Protein AF-A0A261W0I9-F1 (afdb_monomer)

Mean predicted aligned error: 19.11 Å

Radius of gyration: 50.75 Å; Cα contacts (8 Å, |Δi|>4): 1; chains: 1; bounding box: 104×20×145 Å

Structure (mmCIF, N/CA/C/O backbone):
data_AF-A0A261W0I9-F1
#
_entry.id   AF-A0A261W0I9-F1
#
loop_
_atom_site.group_PDB
_atom_site.id
_atom_site.type_symbol
_atom_site.label_atom_id
_atom_site.label_alt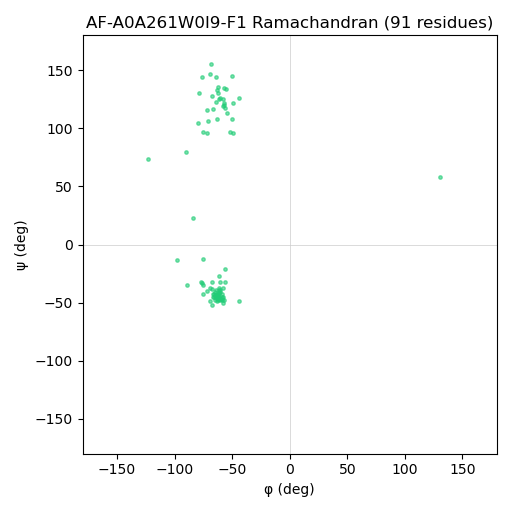_id
_atom_site.label_comp_id
_atom_site.label_asym_id
_atom_site.label_entity_id
_atom_site.label_seq_id
_atom_site.pdbx_PDB_ins_code
_atom_site.Cartn_x
_atom_site.Cartn_y
_atom_site.Cartn_z
_atom_site.occupancy
_atom_site.B_iso_or_equiv
_atom_site.auth_seq_id
_atom_site.auth_comp_id
_atom_site.auth_asym_id
_atom_site.auth_atom_id
_atom_site.pdbx_PDB_model_num
ATOM 1 N N . MET A 1 1 ? 46.431 -6.027 -35.316 1.00 60.72 1 MET A N 1
ATOM 2 C CA . MET A 1 1 ? 45.825 -5.655 -34.008 1.00 60.72 1 MET A CA 1
ATOM 3 C C . MET A 1 1 ? 44.317 -5.439 -34.141 1.00 60.72 1 MET A C 1
ATOM 5 O O . MET A 1 1 ? 43.617 -5.535 -33.139 1.00 60.72 1 MET A O 1
ATOM 9 N N . GLU A 1 2 ? 43.812 -5.227 -35.360 1.00 78.44 2 GLU A N 1
ATOM 10 C CA . GLU A 1 2 ? 42.416 -4.894 -35.655 1.00 78.44 2 GLU A CA 1
ATOM 11 C C . GLU A 1 2 ? 41.432 -5.981 -35.211 1.00 78.44 2 GLU A C 1
ATOM 13 O O . GLU A 1 2 ? 40.417 -5.674 -34.601 1.00 78.44 2 GLU A O 1
ATOM 18 N N . HIS A 1 3 ? 41.779 -7.261 -35.379 1.00 74.00 3 HIS A N 1
ATOM 19 C CA . HIS A 1 3 ? 40.915 -8.382 -34.984 1.00 74.00 3 HIS A CA 1
ATOM 20 C C . HIS A 1 3 ? 40.492 -8.368 -33.507 1.00 74.00 3 HIS A C 1
ATOM 22 O O . HIS A 1 3 ? 39.400 -8.822 -33.165 1.00 74.00 3 HIS A O 1
ATOM 28 N N . ARG A 1 4 ? 41.356 -7.863 -32.615 1.00 80.06 4 ARG A N 1
ATOM 29 C CA . ARG A 1 4 ? 41.034 -7.749 -31.186 1.00 80.06 4 ARG A CA 1
ATOM 30 C C . ARG A 1 4 ? 40.105 -6.571 -30.908 1.00 80.06 4 ARG A C 1
ATOM 32 O O . ARG A 1 4 ? 39.293 -6.674 -29.998 1.00 80.06 4 ARG A O 1
ATOM 39 N N . VAL A 1 5 ? 40.216 -5.493 -31.682 1.00 85.00 5 VAL A N 1
ATOM 40 C CA . VAL A 1 5 ? 39.354 -4.309 -31.573 1.00 85.00 5 VAL A CA 1
ATOM 41 C C . VAL A 1 5 ? 37.940 -4.661 -32.025 1.00 85.00 5 VAL A C 1
ATOM 43 O O . VAL A 1 5 ? 37.007 -4.502 -31.250 1.00 85.00 5 VAL A O 1
ATOM 46 N N . THR A 1 6 ? 37.797 -5.305 -33.184 1.00 84.50 6 THR A N 1
ATOM 47 C CA . THR A 1 6 ? 36.491 -5.732 -33.716 1.00 84.50 6 THR A CA 1
ATOM 48 C C . THR A 1 6 ? 35.772 -6.722 -32.794 1.00 84.50 6 THR A C 1
ATOM 50 O O . THR A 1 6 ? 34.557 -6.660 -32.607 1.00 84.50 6 THR A O 1
ATOM 53 N N . ALA A 1 7 ? 36.520 -7.626 -32.152 1.00 82.31 7 ALA A N 1
ATOM 54 C CA . ALA A 1 7 ? 35.960 -8.553 -31.170 1.00 82.31 7 ALA A CA 1
ATOM 55 C C . ALA A 1 7 ? 35.473 -7.846 -29.891 1.00 82.31 7 ALA A C 1
ATOM 57 O O . ALA A 1 7 ? 34.518 -8.304 -29.263 1.00 82.31 7 ALA A O 1
ATOM 58 N N . LEU A 1 8 ? 36.126 -6.751 -29.492 1.00 84.19 8 LEU A N 1
ATOM 59 C CA . LEU A 1 8 ? 35.706 -5.940 -28.350 1.00 84.19 8 LEU A CA 1
ATOM 60 C C . LEU A 1 8 ? 34.485 -5.087 -28.694 1.00 84.19 8 LEU A C 1
ATOM 62 O O . LEU A 1 8 ? 33.556 -5.068 -27.897 1.00 84.19 8 LEU A O 1
ATOM 66 N N . GLU A 1 9 ? 34.445 -4.473 -29.877 1.00 84.06 9 GLU A N 1
ATOM 67 C CA . GLU A 1 9 ? 33.286 -3.723 -30.388 1.00 84.06 9 GLU A CA 1
ATOM 68 C C . GLU A 1 9 ? 32.039 -4.610 -30.438 1.00 84.06 9 GLU A C 1
ATOM 70 O O . GLU A 1 9 ? 31.014 -4.268 -29.858 1.00 84.06 9 GLU A O 1
ATOM 75 N N . THR A 1 10 ? 32.166 -5.822 -30.986 1.00 82.94 10 THR A N 1
ATOM 76 C CA . THR A 1 10 ? 31.057 -6.791 -31.056 1.00 82.94 10 THR A CA 1
ATOM 77 C C . THR A 1 10 ? 30.539 -7.171 -29.665 1.00 82.94 10 THR A C 1
ATOM 79 O O . THR A 1 10 ? 29.334 -7.300 -29.443 1.00 82.94 10 THR A O 1
ATOM 82 N N . ARG A 1 11 ? 31.444 -7.360 -28.695 1.00 78.25 11 ARG A N 1
ATOM 83 C CA . ARG A 1 11 ? 31.060 -7.665 -27.310 1.00 78.25 11 ARG A CA 1
ATOM 84 C C . ARG A 1 11 ? 30.399 -6.473 -26.632 1.00 78.25 11 ARG A C 1
ATOM 86 O O . ARG A 1 11 ? 29.462 -6.675 -25.871 1.00 78.25 11 ARG A O 1
ATOM 93 N N . LEU A 1 12 ? 30.863 -5.259 -26.909 1.00 82.19 12 LEU A N 1
ATOM 94 C CA . LEU A 1 12 ? 30.266 -4.038 -26.385 1.00 82.19 12 LEU A CA 1
ATOM 95 C C . LEU A 1 12 ? 28.851 -3.849 -26.939 1.00 82.19 12 LEU A C 1
ATOM 97 O O . LEU A 1 12 ? 27.931 -3.696 -26.143 1.00 82.19 12 LEU A O 1
ATOM 101 N N . ASP A 1 13 ? 28.659 -3.989 -28.252 1.00 78.25 13 ASP A N 1
ATOM 102 C CA . ASP A 1 13 ? 27.347 -3.914 -28.914 1.00 78.25 13 ASP A CA 1
ATOM 103 C C . ASP A 1 13 ? 26.373 -4.989 -28.424 1.00 78.25 13 ASP A C 1
ATOM 105 O O . ASP A 1 13 ? 25.171 -4.755 -28.335 1.00 78.25 13 ASP A O 1
ATOM 109 N N . THR A 1 14 ? 26.886 -6.163 -28.053 1.00 79.88 14 THR A N 1
ATOM 110 C CA . THR A 1 14 ? 26.058 -7.240 -27.493 1.00 79.88 14 THR A CA 1
ATOM 111 C C . THR A 1 14 ? 25.657 -6.961 -26.040 1.00 79.88 14 THR A C 1
ATOM 113 O O . THR A 1 14 ? 24.561 -7.325 -25.622 1.00 79.88 14 THR A O 1
ATOM 116 N N . VAL A 1 15 ? 26.529 -6.326 -25.249 1.00 73.75 15 VAL A N 1
ATOM 117 C CA . VAL A 1 15 ? 26.316 -6.119 -23.805 1.00 73.75 15 VAL A CA 1
ATOM 118 C C . VAL A 1 15 ? 25.559 -4.818 -23.512 1.00 73.75 15 VAL A C 1
ATOM 120 O O . VAL A 1 15 ? 24.727 -4.806 -22.607 1.00 73.75 15 VAL A O 1
ATOM 123 N N . LEU A 1 16 ? 25.774 -3.752 -24.291 1.00 71.00 16 LEU A N 1
ATOM 124 C CA . LEU A 1 16 ? 25.063 -2.462 -24.223 1.00 71.00 16 LEU A CA 1
ATOM 125 C C . LEU A 1 16 ? 23.533 -2.569 -24.070 1.00 71.00 16 LEU A C 1
ATOM 127 O O . LEU A 1 16 ? 23.002 -1.920 -23.171 1.00 71.00 16 LEU A O 1
ATOM 131 N N . PRO A 1 17 ? 22.814 -3.386 -24.862 1.00 71.38 17 PRO A N 1
ATOM 132 C CA . PRO A 1 17 ? 21.363 -3.537 -24.731 1.00 71.38 17 PRO A CA 1
ATOM 133 C C . PRO A 1 17 ? 20.928 -4.382 -23.521 1.00 71.38 17 PRO A C 1
ATOM 135 O O . PRO A 1 17 ? 19.750 -4.393 -23.184 1.00 71.38 17 PRO A O 1
ATOM 138 N N . THR A 1 18 ? 21.852 -5.100 -22.875 1.00 69.38 18 THR A N 1
ATOM 139 C CA . THR A 1 18 ? 21.581 -5.922 -21.676 1.00 69.38 18 THR A CA 1
ATOM 140 C C . THR A 1 18 ? 21.936 -5.216 -20.368 1.00 69.38 18 THR A C 1
ATOM 142 O O . THR A 1 18 ? 21.551 -5.668 -19.290 1.00 69.38 18 THR A O 1
ATOM 145 N N . LEU A 1 19 ? 22.681 -4.111 -20.447 1.00 68.12 19 LEU A N 1
ATOM 146 C CA . LEU A 1 19 ? 22.940 -3.245 -19.307 1.00 68.12 19 LEU A CA 1
ATOM 147 C C . LEU A 1 19 ? 21.633 -2.568 -18.909 1.00 68.12 19 LEU A C 1
ATOM 149 O O . LEU A 1 19 ? 20.991 -1.940 -19.746 1.00 68.12 19 LEU A O 1
ATOM 153 N N . ALA A 1 20 ? 21.278 -2.675 -17.625 1.00 63.16 20 ALA A N 1
ATOM 154 C CA . ALA A 1 20 ? 20.149 -1.958 -17.049 1.00 63.16 20 ALA A CA 1
ATOM 155 C C . ALA A 1 20 ? 20.277 -0.480 -17.420 1.00 63.16 20 ALA A C 1
ATOM 157 O O . ALA A 1 20 ? 21.178 0.229 -16.952 1.00 63.16 20 ALA A O 1
ATOM 158 N N . THR A 1 21 ? 19.413 -0.028 -18.319 1.00 69.25 21 THR A N 1
ATOM 159 C CA . THR A 1 21 ? 19.427 1.357 -18.742 1.00 69.25 21 THR A CA 1
ATOM 160 C C . THR A 1 21 ? 18.981 2.210 -17.563 1.00 69.25 21 THR A C 1
ATOM 162 O O . THR A 1 21 ? 18.273 1.777 -16.651 1.00 69.25 21 THR A O 1
ATOM 165 N N . LYS A 1 22 ? 19.388 3.480 -17.558 1.00 61.91 22 LYS A N 1
ATOM 166 C CA . LYS A 1 22 ? 18.957 4.435 -16.528 1.00 61.91 22 LYS A CA 1
ATOM 167 C C . LYS A 1 22 ? 17.421 4.547 -16.441 1.00 61.91 22 LYS A C 1
ATOM 169 O O . LYS A 1 22 ? 16.916 4.972 -15.404 1.00 61.91 22 LYS A O 1
ATOM 174 N N . SER A 1 23 ? 16.709 4.155 -17.505 1.00 67.31 23 SER A N 1
ATOM 175 C CA . SER A 1 23 ? 15.250 4.016 -17.535 1.00 67.31 23 SER A CA 1
ATOM 176 C C . SER A 1 23 ? 14.770 2.878 -16.637 1.00 67.31 23 SER A C 1
ATOM 178 O O . SER A 1 23 ? 13.980 3.128 -15.734 1.00 67.31 23 SER A O 1
ATOM 180 N N . ASP A 1 24 ? 15.332 1.675 -16.783 1.00 72.75 24 ASP A N 1
ATOM 181 C CA . ASP A 1 24 ? 14.907 0.483 -16.034 1.00 72.75 24 ASP A CA 1
ATOM 182 C C . ASP A 1 24 ? 15.005 0.687 -14.514 1.00 72.75 24 ASP A C 1
ATOM 184 O O . ASP A 1 24 ? 14.136 0.271 -13.745 1.00 72.75 24 ASP A O 1
ATOM 188 N N . ILE A 1 25 ? 16.045 1.395 -14.062 1.00 74.94 25 ILE A N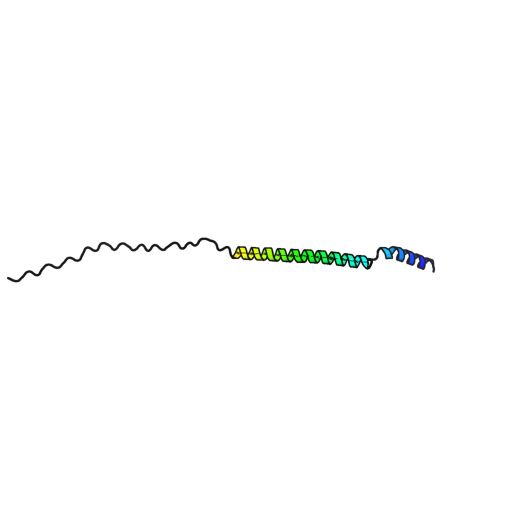 1
ATOM 189 C CA . ILE A 1 25 ? 16.240 1.735 -12.644 1.00 74.94 25 ILE A CA 1
ATOM 190 C C . ILE A 1 25 ? 15.165 2.721 -12.160 1.00 74.94 25 ILE A C 1
ATOM 192 O O . ILE A 1 25 ? 14.699 2.629 -11.022 1.00 74.94 25 ILE A O 1
ATOM 196 N N . SER A 1 26 ? 14.775 3.676 -13.009 1.00 73.38 26 SER A N 1
ATOM 197 C CA . SER A 1 26 ? 13.728 4.651 -12.698 1.00 73.38 26 SER A CA 1
ATOM 198 C C . SER A 1 26 ? 12.365 3.974 -12.562 1.00 73.38 26 SER A C 1
ATOM 200 O O . SER A 1 26 ? 11.653 4.226 -11.587 1.00 73.38 26 SER A O 1
ATOM 202 N N . ASP A 1 27 ? 12.041 3.075 -13.490 1.00 75.81 27 ASP A N 1
ATOM 203 C CA . ASP A 1 27 ? 10.783 2.328 -13.491 1.00 75.81 27 ASP A CA 1
ATOM 204 C C . ASP A 1 27 ? 10.707 1.382 -12.287 1.00 75.81 27 ASP A C 1
ATOM 206 O O . ASP A 1 27 ? 9.736 1.414 -11.526 1.00 75.81 27 ASP A O 1
ATOM 210 N N . THR A 1 28 ? 11.800 0.662 -12.006 1.00 80.69 28 THR A N 1
ATOM 211 C CA . THR A 1 28 ? 11.916 -0.204 -10.822 1.00 80.69 28 THR A CA 1
ATOM 212 C C . THR A 1 28 ? 11.723 0.585 -9.527 1.00 80.69 28 THR A C 1
ATOM 214 O O . THR A 1 28 ? 11.028 0.137 -8.616 1.00 80.69 28 THR A O 1
ATOM 217 N N . LYS A 1 29 ? 12.302 1.789 -9.420 1.00 79.00 29 LYS A N 1
ATOM 218 C CA . LYS A 1 29 ? 12.136 2.640 -8.234 1.00 79.00 29 LYS A CA 1
ATOM 219 C C . LYS A 1 29 ? 10.682 3.083 -8.059 1.00 79.00 29 LYS A C 1
ATOM 221 O O . LYS A 1 29 ? 10.183 3.067 -6.933 1.00 79.00 29 LYS A O 1
ATOM 226 N N . GLY A 1 30 ? 10.012 3.484 -9.140 1.00 80.56 30 GLY A N 1
ATOM 227 C CA . GLY A 1 30 ? 8.604 3.885 -9.104 1.00 80.56 30 GLY A CA 1
ATOM 228 C C . GLY A 1 30 ? 7.694 2.746 -8.645 1.00 80.56 30 GLY A C 1
ATOM 229 O O . GLY A 1 30 ? 6.860 2.929 -7.754 1.00 80.56 30 GLY A O 1
ATOM 230 N N . GLU A 1 31 ? 7.910 1.551 -9.190 1.00 85.31 31 GLU A N 1
ATOM 231 C CA . GLU A 1 31 ? 7.159 0.357 -8.814 1.00 85.31 31 GLU A CA 1
ATOM 232 C C . GLU A 1 31 ? 7.432 -0.064 -7.362 1.00 85.31 31 GLU A C 1
ATOM 234 O O . GLU A 1 31 ? 6.493 -0.326 -6.606 1.00 85.31 31 GLU A O 1
ATOM 239 N N . MET A 1 32 ? 8.692 -0.018 -6.922 1.00 87.81 32 MET A N 1
ATOM 240 C CA . MET A 1 32 ? 9.072 -0.311 -5.538 1.00 87.81 32 MET A CA 1
ATOM 241 C C . MET A 1 32 ? 8.374 0.633 -4.551 1.00 87.81 32 MET A C 1
ATOM 243 O O . MET A 1 32 ? 7.816 0.184 -3.552 1.00 87.81 32 MET A O 1
ATOM 247 N N . ILE A 1 33 ? 8.349 1.940 -4.837 1.00 89.88 33 ILE A N 1
ATOM 248 C CA . ILE A 1 33 ? 7.683 2.935 -3.981 1.00 89.88 33 ILE A CA 1
ATOM 249 C C . ILE A 1 33 ? 6.182 2.653 -3.885 1.00 89.88 33 ILE A C 1
ATOM 251 O O . ILE A 1 33 ? 5.620 2.729 -2.793 1.00 89.88 33 ILE A O 1
ATOM 255 N N . LYS A 1 34 ? 5.531 2.289 -4.995 1.00 92.12 34 LYS A N 1
ATOM 256 C CA . LYS A 1 34 ? 4.105 1.943 -5.010 1.00 92.12 34 LYS A CA 1
ATOM 257 C C . LYS A 1 34 ? 3.807 0.728 -4.125 1.00 92.12 34 LYS A C 1
ATOM 259 O O . LYS A 1 34 ? 2.865 0.777 -3.333 1.00 92.12 34 LYS A O 1
ATOM 264 N N . TRP A 1 35 ? 4.611 -0.331 -4.218 1.00 92.62 35 TRP A N 1
ATOM 265 C CA . TRP A 1 35 ? 4.446 -1.522 -3.379 1.00 92.62 35 TRP A CA 1
ATOM 266 C C . TRP A 1 35 ? 4.736 -1.240 -1.904 1.00 92.62 35 TRP A C 1
ATOM 268 O O . TRP A 1 35 ? 3.959 -1.651 -1.044 1.00 92.62 35 TRP A O 1
ATOM 278 N N . VAL A 1 36 ? 5.790 -0.478 -1.602 1.00 92.88 36 VAL A N 1
ATOM 279 C CA . VAL A 1 36 ? 6.122 -0.068 -0.229 1.00 92.88 36 VAL A CA 1
ATOM 280 C C . VAL A 1 36 ? 5.010 0.791 0.374 1.00 92.88 36 VAL A C 1
ATOM 282 O O . VAL A 1 36 ? 4.606 0.551 1.510 1.00 92.88 36 VAL A O 1
ATOM 285 N N . ALA A 1 37 ? 4.463 1.745 -0.384 1.00 92.75 37 ALA A N 1
ATOM 286 C CA . ALA A 1 37 ? 3.337 2.560 0.061 1.00 92.75 37 ALA A CA 1
ATOM 287 C C . ALA A 1 37 ? 2.084 1.704 0.318 1.00 92.75 37 ALA A C 1
ATOM 289 O O . ALA A 1 37 ? 1.437 1.859 1.354 1.00 92.75 37 ALA A O 1
ATOM 290 N N . GLY A 1 38 ? 1.777 0.760 -0.579 1.00 92.69 38 GLY A N 1
ATOM 291 C CA . GLY A 1 38 ? 0.653 -0.166 -0.420 1.00 92.69 38 GLY A CA 1
ATOM 292 C C . GLY A 1 38 ? 0.774 -1.045 0.828 1.00 92.69 38 GLY A C 1
ATOM 293 O O . GLY A 1 38 ? -0.164 -1.121 1.622 1.00 92.69 38 GLY A O 1
ATOM 294 N N . ILE A 1 39 ? 1.944 -1.657 1.046 1.00 94.81 39 ILE A N 1
ATOM 295 C CA . ILE A 1 39 ? 2.223 -2.484 2.232 1.00 94.81 39 ILE A CA 1
ATOM 296 C C . ILE A 1 39 ? 2.186 -1.633 3.505 1.00 94.81 39 ILE A 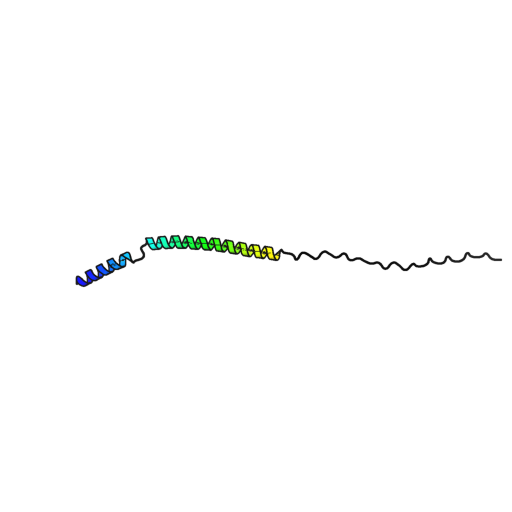C 1
ATOM 298 O O . ILE A 1 39 ? 1.627 -2.067 4.511 1.00 94.81 39 ILE A O 1
ATOM 302 N N . GLY A 1 40 ? 2.736 -0.417 3.462 1.00 93.50 40 GLY A N 1
ATOM 303 C CA . GLY A 1 40 ? 2.724 0.512 4.589 1.00 93.50 40 GLY A CA 1
ATOM 304 C C . GLY A 1 40 ? 1.305 0.834 5.056 1.00 93.50 40 GLY A C 1
ATOM 305 O O . GLY A 1 40 ? 0.996 0.675 6.235 1.00 93.50 40 GLY A O 1
ATOM 306 N N . ILE A 1 41 ? 0.416 1.208 4.130 1.00 94.25 41 ILE A N 1
ATOM 307 C CA . ILE A 1 41 ? -0.988 1.508 4.447 1.00 94.25 41 ILE A CA 1
ATOM 308 C C . ILE A 1 41 ? -1.697 0.257 4.978 1.00 94.25 41 ILE A C 1
ATOM 310 O O . ILE A 1 41 ? -2.325 0.310 6.037 1.00 94.25 41 ILE A O 1
ATOM 314 N N . ALA A 1 42 ? -1.565 -0.883 4.294 1.00 94.94 42 ALA A N 1
ATOM 315 C CA . ALA A 1 42 ? -2.195 -2.132 4.720 1.00 94.94 42 ALA A CA 1
ATOM 316 C C . ALA A 1 42 ? -1.760 -2.539 6.139 1.00 94.94 42 ALA A C 1
ATOM 318 O O . ALA A 1 42 ? -2.604 -2.850 6.978 1.00 94.94 42 ALA A O 1
ATOM 319 N N . SER A 1 43 ? -0.459 -2.455 6.431 1.00 95.75 43 SER A N 1
ATOM 320 C CA . SER A 1 43 ? 0.116 -2.769 7.743 1.00 95.75 43 SER A CA 1
ATOM 321 C C . SER A 1 43 ? -0.471 -1.898 8.855 1.00 95.75 43 SER A C 1
ATOM 323 O O . SER A 1 43 ? -0.941 -2.419 9.867 1.00 95.75 43 SER A O 1
ATOM 325 N N . VAL A 1 44 ? -0.536 -0.579 8.645 1.00 95.75 44 VAL A N 1
ATOM 326 C CA . VAL A 1 44 ? -1.128 0.353 9.620 1.00 95.75 44 VAL A CA 1
ATOM 327 C C . VAL A 1 44 ? -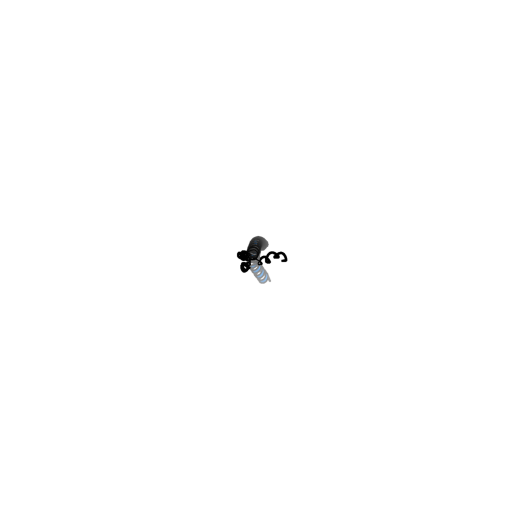2.603 0.028 9.858 1.00 95.75 44 VAL A C 1
ATOM 329 O O . VAL A 1 44 ? -3.057 0.001 11.001 1.00 95.75 44 VAL A O 1
ATOM 332 N N . THR A 1 45 ? -3.344 -0.282 8.794 1.00 96.31 45 THR A N 1
ATOM 333 C CA . THR A 1 45 ? -4.774 -0.605 8.888 1.00 96.31 45 THR A CA 1
ATOM 334 C C . THR A 1 45 ? -5.004 -1.877 9.707 1.00 96.31 45 THR A C 1
ATOM 336 O O . THR A 1 45 ? -5.860 -1.903 10.594 1.00 96.31 45 THR A O 1
ATOM 339 N N . VAL A 1 46 ? -4.204 -2.920 9.465 1.00 96.94 46 VAL A N 1
ATOM 340 C CA . VAL A 1 46 ? -4.244 -4.170 10.237 1.00 96.94 46 VAL A CA 1
ATOM 341 C C . VAL A 1 46 ? -3.881 -3.910 11.696 1.00 96.94 46 VAL A C 1
ATOM 343 O O . VAL A 1 46 ? -4.603 -4.354 12.584 1.00 96.94 46 VAL A O 1
ATOM 346 N N . MET A 1 47 ? -2.817 -3.147 11.957 1.00 95.88 47 MET A N 1
ATOM 347 C CA . MET A 1 47 ? -2.364 -2.837 13.314 1.00 95.88 47 MET A CA 1
ATOM 348 C C . MET A 1 47 ? -3.449 -2.122 14.128 1.00 95.88 47 MET A C 1
ATOM 350 O O . MET A 1 47 ? -3.737 -2.521 15.255 1.00 95.88 47 MET A O 1
ATOM 354 N N . ILE A 1 48 ? -4.096 -1.107 13.546 1.00 95.62 48 ILE A N 1
ATOM 355 C CA . ILE A 1 48 ? -5.196 -0.378 14.194 1.00 95.62 48 ILE A CA 1
ATOM 356 C C . ILE A 1 48 ? -6.386 -1.308 14.441 1.00 95.62 48 ILE A C 1
ATOM 358 O O . ILE A 1 48 ? -6.961 -1.290 15.527 1.00 95.62 48 ILE A O 1
ATOM 362 N N . THR A 1 49 ? -6.733 -2.150 13.464 1.00 95.44 49 THR A N 1
ATOM 363 C CA . THR A 1 49 ? -7.859 -3.090 13.577 1.00 95.44 49 THR A CA 1
ATOM 364 C C . THR A 1 49 ? -7.634 -4.094 14.706 1.00 95.44 49 THR A C 1
ATOM 366 O O . THR A 1 49 ? -8.515 -4.301 15.539 1.00 95.44 49 THR A O 1
ATOM 369 N N . VAL A 1 50 ? -6.439 -4.687 14.771 1.00 94.56 50 VAL A N 1
ATOM 370 C CA . VAL A 1 50 ? -6.066 -5.642 15.821 1.00 94.56 50 VAL A CA 1
ATOM 371 C C . VAL A 1 50 ? -6.054 -4.958 17.183 1.00 94.56 50 VAL A C 1
ATOM 373 O O . VAL A 1 50 ? -6.626 -5.491 18.132 1.00 94.56 50 VAL A O 1
ATOM 376 N N . MET A 1 51 ? -5.456 -3.769 17.279 1.00 93.44 51 MET A N 1
ATOM 377 C CA . MET A 1 51 ? -5.387 -3.025 18.533 1.00 93.44 51 MET A CA 1
ATOM 378 C C . MET A 1 51 ? -6.790 -2.648 19.033 1.00 93.44 51 MET A C 1
ATOM 380 O O . MET A 1 51 ? -7.123 -2.921 20.184 1.00 93.44 51 MET A O 1
ATOM 384 N N . GLY A 1 52 ? -7.647 -2.102 18.165 1.00 92.69 52 GLY A N 1
ATOM 385 C CA . GLY A 1 52 ? -9.031 -1.762 18.506 1.00 92.69 52 GLY A CA 1
ATOM 386 C C . GLY A 1 52 ? -9.856 -2.979 18.934 1.00 92.69 52 GLY A C 1
ATOM 387 O O . GLY A 1 52 ? -10.607 -2.910 19.906 1.00 92.69 52 GLY A O 1
ATOM 388 N N . PHE A 1 53 ? -9.666 -4.124 18.273 1.00 91.25 53 PHE A N 1
ATOM 389 C CA . PHE A 1 53 ? -10.306 -5.379 18.668 1.00 91.25 53 PHE A CA 1
ATOM 390 C C . PHE A 1 53 ? 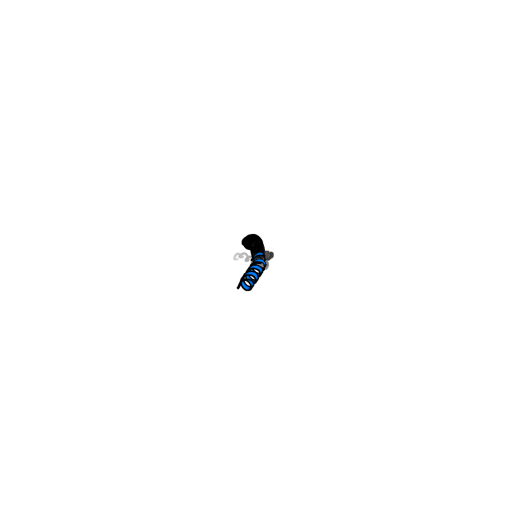-9.847 -5.859 20.051 1.00 91.25 53 PHE A C 1
ATOM 392 O O . PHE A 1 53 ? -10.661 -6.336 20.844 1.00 91.25 53 PHE A O 1
ATOM 399 N N . LEU A 1 54 ? -8.556 -5.711 20.361 1.00 89.56 54 LEU A N 1
ATOM 400 C CA . LEU A 1 54 ? -8.002 -6.078 21.661 1.00 89.56 54 LEU A CA 1
ATOM 401 C C . LEU A 1 54 ? -8.581 -5.204 22.782 1.00 89.56 54 LEU A C 1
ATOM 403 O O . LEU A 1 54 ? -9.011 -5.743 23.799 1.00 89.56 54 LEU A O 1
ATOM 407 N N . PHE A 1 55 ? -8.684 -3.888 22.569 1.00 85.50 55 PHE A N 1
ATOM 408 C CA . PHE A 1 55 ? -9.345 -2.976 23.511 1.00 85.50 55 PHE A CA 1
ATOM 409 C C . PHE A 1 55 ? -10.822 -3.339 23.721 1.00 85.50 55 PHE A C 1
ATOM 411 O O . PHE A 1 55 ? -11.257 -3.510 24.856 1.00 85.50 55 PHE A O 1
ATOM 418 N N . SER A 1 56 ? -11.575 -3.592 22.646 1.00 84.75 56 SER A N 1
ATOM 419 C CA . SER A 1 56 ? -12.990 -3.987 22.746 1.00 84.75 56 SER A CA 1
ATOM 420 C C . SER A 1 56 ? -13.211 -5.312 23.495 1.00 84.75 56 SER A C 1
ATOM 422 O O . SER A 1 56 ? -14.280 -5.524 24.071 1.00 84.75 56 SER A O 1
ATOM 424 N N . ARG A 1 57 ? -12.223 -6.217 23.493 1.00 77.31 57 ARG A N 1
ATOM 425 C CA . ARG A 1 57 ? -12.254 -7.472 24.262 1.00 77.31 57 ARG A CA 1
ATOM 426 C C . ARG A 1 57 ? -11.977 -7.266 25.753 1.00 77.31 57 ARG A C 1
ATOM 428 O O . ARG A 1 57 ? -12.525 -8.024 26.550 1.00 77.31 57 ARG A O 1
ATOM 435 N N . ILE A 1 58 ? -11.144 -6.294 26.127 1.00 71.88 58 ILE A N 1
ATOM 436 C CA . ILE A 1 58 ? -10.802 -6.006 27.532 1.00 71.88 58 ILE A CA 1
ATOM 437 C C . ILE A 1 58 ? -11.997 -5.359 28.249 1.00 71.88 58 ILE A C 1
ATOM 439 O O . ILE A 1 58 ? -12.326 -5.757 29.364 1.00 71.88 58 ILE A O 1
ATOM 443 N N . ASP A 1 59 ? -12.714 -4.461 27.571 1.00 61.97 59 ASP A N 1
ATOM 444 C CA . ASP A 1 59 ? -13.921 -3.790 28.080 1.00 61.97 59 ASP A CA 1
ATOM 445 C C . ASP A 1 59 ? -15.209 -4.608 27.898 1.00 61.97 59 ASP A C 1
ATOM 447 O O . ASP A 1 59 ? -16.304 -4.054 27.879 1.00 61.97 59 ASP A O 1
ATOM 451 N N . SER A 1 60 ? -15.123 -5.933 27.755 1.00 57.72 60 SER A N 1
ATOM 452 C CA . SER A 1 60 ? -16.285 -6.811 27.923 1.00 57.72 60 SER A CA 1
ATOM 453 C C . SER A 1 60 ? -16.363 -7.241 29.393 1.00 57.72 60 SER A C 1
ATOM 455 O O . SER A 1 60 ? -15.924 -8.352 29.715 1.00 57.72 60 SER A O 1
ATOM 457 N N . PRO A 1 61 ? -16.884 -6.408 30.326 1.00 57.56 61 PRO A N 1
ATOM 458 C CA . PRO A 1 61 ? -17.112 -6.857 31.681 1.00 57.56 61 PRO A CA 1
ATOM 459 C C . PRO A 1 61 ? -18.098 -8.010 31.589 1.00 57.56 61 PRO A C 1
ATOM 461 O O . PRO A 1 61 ? -19.166 -7.911 30.981 1.00 57.56 61 PRO A O 1
ATOM 464 N N . LYS A 1 62 ? -17.699 -9.132 32.178 1.00 59.88 62 LYS A N 1
ATOM 465 C CA . LYS A 1 62 ? -18.553 -10.278 32.457 1.00 59.88 62 LYS A CA 1
ATOM 466 C C . LYS A 1 62 ? -19.812 -9.738 33.145 1.00 59.88 62 LYS A C 1
ATOM 468 O O . LYS A 1 62 ? -19.803 -9.446 34.337 1.00 59.88 62 LYS A O 1
ATOM 473 N N . SER A 1 63 ? -20.865 -9.510 32.365 1.00 61.72 63 SER A N 1
ATOM 474 C CA . SER A 1 63 ? -22.156 -9.091 32.888 1.00 61.72 63 SER A CA 1
ATOM 475 C C . SER A 1 63 ? -22.641 -10.205 33.801 1.00 61.72 63 SER A C 1
ATOM 477 O O . SER A 1 63 ? -22.692 -11.360 33.382 1.00 61.72 63 SER A O 1
ATOM 479 N N . GLY A 1 64 ? -22.957 -9.866 35.048 1.00 62.69 64 GLY A N 1
ATOM 480 C CA . GLY A 1 64 ? -23.594 -10.803 35.968 1.00 62.69 64 GLY A CA 1
ATOM 481 C C . GLY A 1 64 ? -22.935 -10.905 37.334 1.00 62.69 64 GLY A C 1
ATOM 482 O O . GLY A 1 64 ? -22.583 -11.994 37.769 1.00 62.69 64 GLY A O 1
ATOM 483 N N . ALA A 1 65 ? -22.842 -9.788 38.045 1.00 61.94 65 ALA A N 1
ATOM 484 C CA . ALA A 1 65 ? -22.997 -9.815 39.492 1.00 61.94 65 ALA A CA 1
ATOM 485 C C . ALA A 1 65 ? -24.131 -8.847 39.837 1.00 61.94 65 ALA A C 1
ATOM 487 O O . ALA A 1 65 ? -23.907 -7.725 40.279 1.00 61.94 65 ALA A O 1
ATOM 488 N N . THR A 1 66 ? -25.370 -9.254 39.549 1.00 65.44 66 THR A N 1
ATOM 489 C CA . THR A 1 66 ? -26.542 -8.641 40.181 1.00 65.44 66 THR A CA 1
ATOM 490 C C . THR A 1 66 ? -26.372 -8.797 41.691 1.00 65.44 66 THR A C 1
ATOM 492 O O . THR A 1 66 ? -26.230 -9.936 42.144 1.00 65.44 66 THR A O 1
ATOM 495 N N . PRO A 1 67 ? -26.354 -7.706 42.475 1.00 65.94 67 PRO A N 1
ATOM 496 C CA . PRO A 1 67 ? -26.258 -7.802 43.922 1.00 65.94 67 PRO A CA 1
ATOM 497 C C . PRO A 1 67 ? -27.505 -8.529 44.425 1.00 65.94 67 PRO A C 1
ATOM 499 O O . PRO A 1 67 ? -28.611 -7.997 44.361 1.00 65.94 67 PRO A O 1
ATOM 502 N N . THR A 1 68 ? -27.345 -9.775 44.871 1.00 64.06 68 THR A N 1
ATOM 503 C CA . THR A 1 68 ? -28.420 -10.503 45.542 1.00 64.06 68 THR A CA 1
ATOM 504 C C . THR A 1 68 ? -28.691 -9.799 46.870 1.00 64.06 68 THR A C 1
ATOM 506 O O . THR A 1 68 ? -27.778 -9.736 47.700 1.00 64.06 68 THR A O 1
ATOM 509 N N . PRO A 1 69 ? -29.891 -9.232 47.079 1.00 71.50 69 PRO A N 1
ATOM 510 C CA . PRO A 1 69 ? -30.196 -8.502 48.297 1.00 71.50 69 PRO A CA 1
ATOM 511 C C . PRO A 1 69 ? -30.109 -9.441 49.503 1.00 71.50 69 PRO A C 1
ATOM 513 O O . PRO A 1 69 ? -30.681 -10.532 49.508 1.00 71.50 69 PRO A O 1
ATOM 516 N N . ILE A 1 70 ? -29.377 -9.007 50.527 1.00 75.19 70 ILE A N 1
ATOM 517 C CA . ILE A 1 70 ? -29.279 -9.697 51.813 1.00 75.19 70 ILE A CA 1
ATOM 518 C C . ILE A 1 70 ? -30.623 -9.523 52.523 1.00 75.19 70 ILE A C 1
ATOM 520 O O . ILE A 1 70 ? -30.950 -8.440 53.005 1.00 75.19 70 ILE A O 1
ATOM 524 N N . ILE A 1 71 ? -31.419 -10.589 52.566 1.00 69.69 71 ILE A N 1
ATOM 525 C CA . ILE A 1 71 ? -32.654 -10.638 53.348 1.00 69.69 71 ILE A CA 1
ATOM 526 C C . ILE A 1 71 ? -32.252 -10.902 54.800 1.00 69.69 71 ILE A C 1
ATOM 528 O O . ILE A 1 71 ? -31.884 -12.019 55.159 1.00 69.69 71 ILE A O 1
ATOM 532 N N . ILE A 1 72 ? -32.311 -9.872 55.643 1.00 74.25 72 ILE A N 1
ATOM 533 C CA . ILE A 1 72 ? -32.164 -10.027 57.092 1.00 74.25 72 ILE A CA 1
ATOM 534 C C . ILE A 1 72 ?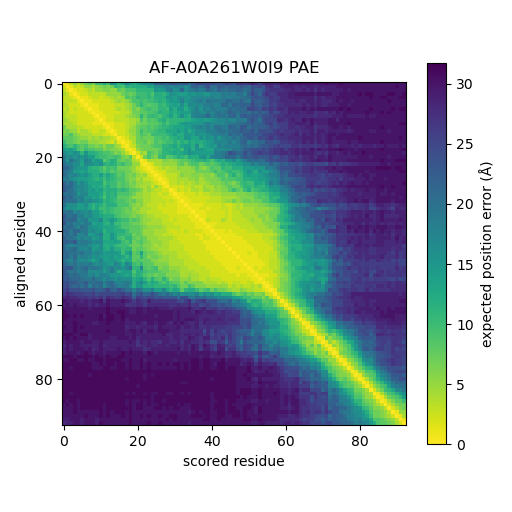 -33.477 -10.621 57.612 1.00 74.25 72 ILE A C 1
ATOM 536 O O . ILE A 1 72 ? -34.456 -9.907 57.823 1.00 74.25 72 ILE A O 1
ATOM 540 N N . GLN A 1 73 ? -33.517 -11.941 57.789 1.00 64.25 73 GLN A N 1
ATOM 541 C CA . GLN A 1 73 ? -34.582 -12.592 58.548 1.00 64.25 73 GLN A CA 1
ATOM 542 C C . GLN A 1 73 ? -34.367 -12.274 60.027 1.00 64.25 73 GLN A C 1
ATOM 544 O O . GLN A 1 73 ? -33.564 -12.913 60.703 1.00 64.25 73 GLN A O 1
ATOM 549 N N . VAL A 1 74 ? -35.060 -11.253 60.527 1.00 74.69 74 VAL A N 1
ATOM 550 C CA . VAL A 1 74 ? -35.194 -11.045 61.970 1.00 74.69 74 VAL A CA 1
ATOM 551 C C . VAL A 1 74 ? -35.974 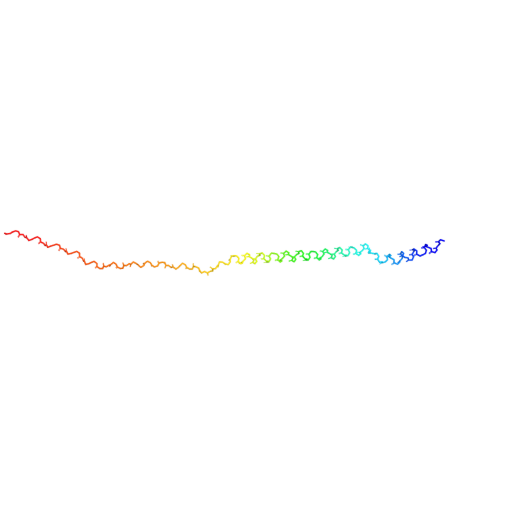-12.229 62.551 1.00 74.69 74 VAL A C 1
ATOM 553 O O . VAL A 1 74 ? -37.099 -12.475 62.107 1.00 74.69 74 VAL A O 1
ATOM 556 N N . PRO A 1 75 ? -35.416 -12.976 63.523 1.00 62.88 75 PRO A N 1
ATOM 557 C CA . PRO A 1 75 ? -36.185 -13.951 64.277 1.00 62.88 75 PRO A CA 1
ATOM 558 C C . PRO A 1 75 ? -37.356 -13.217 64.923 1.00 62.88 75 PRO A C 1
ATOM 560 O O . PRO A 1 75 ? -37.157 -12.262 65.676 1.00 62.88 75 PRO A O 1
ATOM 563 N N . GLN A 1 76 ? -38.576 -13.626 64.580 1.00 61.69 76 GLN A N 1
ATOM 564 C CA . GLN A 1 76 ? -39.787 -13.118 65.203 1.00 61.69 76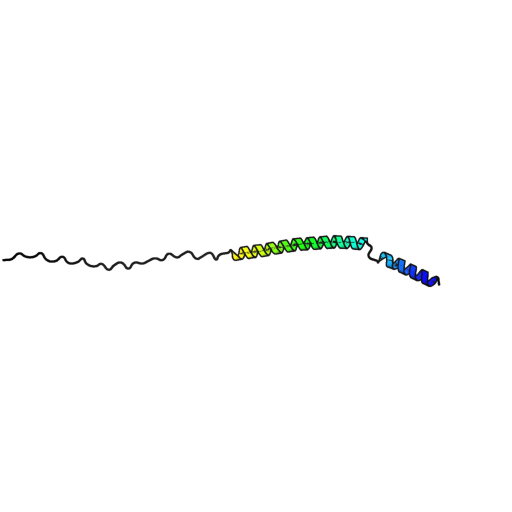 GLN A CA 1
ATOM 565 C C . GLN A 1 76 ? -39.637 -13.318 66.709 1.00 61.69 76 GLN A C 1
ATOM 567 O O . GLN A 1 76 ? -39.516 -14.453 67.174 1.00 61.69 76 GLN A O 1
ATOM 572 N N . ALA A 1 77 ? -39.547 -12.203 67.441 1.00 55.41 77 ALA A N 1
ATOM 573 C CA . ALA A 1 77 ? -39.395 -12.210 68.883 1.00 55.41 77 ALA A CA 1
ATOM 574 C C . ALA A 1 77 ? -40.453 -13.148 69.460 1.00 55.41 77 ALA A C 1
ATOM 576 O O . ALA A 1 77 ? -41.648 -12.982 69.195 1.00 55.41 77 ALA A O 1
ATOM 577 N N . ALA A 1 78 ? -39.981 -14.163 70.187 1.00 55.59 78 ALA A N 1
ATOM 578 C CA . ALA A 1 78 ? -40.826 -15.045 70.963 1.00 55.59 78 ALA A CA 1
ATOM 579 C C . ALA A 1 78 ? -41.849 -14.178 71.697 1.00 55.59 78 ALA A C 1
ATOM 581 O O . ALA A 1 78 ? -41.477 -13.203 72.349 1.00 55.59 78 ALA A O 1
ATOM 582 N N . HIS A 1 79 ? -43.127 -14.499 71.510 1.00 56.84 79 HIS A N 1
ATOM 583 C CA . HIS A 1 79 ? -44.242 -13.891 72.216 1.00 56.84 79 HIS A CA 1
ATOM 584 C C . HIS A 1 79 ? -43.952 -13.959 73.720 1.00 56.84 79 HIS A C 1
ATOM 586 O O . HIS A 1 79 ? -44.130 -15.001 74.347 1.00 56.84 79 HIS A O 1
ATOM 592 N N . VAL A 1 80 ? -43.424 -12.866 74.272 1.00 58.53 80 VAL A N 1
ATOM 593 C CA . VAL A 1 80 ? -43.245 -12.697 75.709 1.00 58.53 80 VAL A CA 1
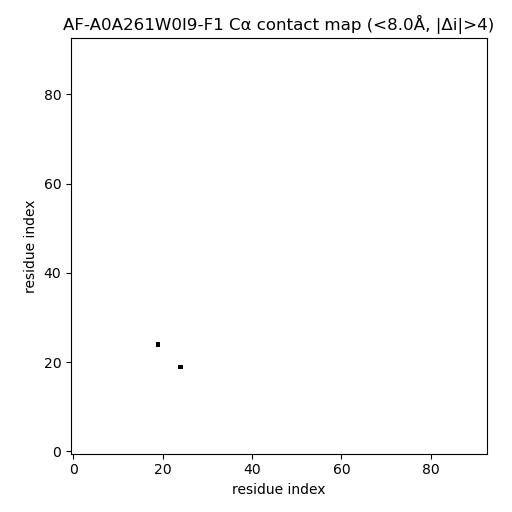ATOM 594 C C . VAL A 1 80 ? -44.655 -12.503 76.262 1.00 58.53 80 VAL A C 1
ATOM 596 O O . VAL A 1 80 ? -45.307 -11.526 75.877 1.00 58.53 80 VAL A O 1
ATOM 599 N N . PRO A 1 81 ? -45.171 -13.414 77.106 1.00 52.53 81 PRO A N 1
ATOM 600 C CA . PRO A 1 81 ? -46.427 -13.170 77.790 1.00 52.53 81 PRO A CA 1
ATOM 601 C C . PRO A 1 81 ? -46.231 -11.942 78.680 1.00 52.53 81 PRO A C 1
ATOM 603 O O . PRO A 1 81 ? -45.193 -11.797 79.330 1.00 52.53 81 PRO A O 1
ATOM 606 N N . ALA A 1 82 ? -47.209 -11.043 78.652 1.00 58.22 82 ALA A N 1
ATOM 607 C CA . ALA A 1 82 ? -47.197 -9.794 79.396 1.00 58.22 82 ALA A CA 1
ATOM 608 C C . ALA A 1 82 ? -46.844 -10.007 80.887 1.00 58.22 82 ALA A C 1
ATOM 610 O O . ALA A 1 82 ? -47.255 -11.016 81.467 1.00 58.22 82 ALA A O 1
ATOM 611 N N . PRO A 1 83 ? -46.116 -9.070 81.524 1.00 59.06 83 PRO A N 1
ATOM 612 C CA . PRO A 1 83 ? -45.851 -9.118 82.956 1.00 59.06 83 PRO A CA 1
ATOM 613 C C . PRO A 1 83 ? -47.164 -9.128 83.741 1.00 59.06 83 PRO A C 1
ATOM 615 O O . PRO A 1 83 ? -47.999 -8.241 83.568 1.00 59.06 83 PRO A O 1
ATOM 618 N N . SER A 1 84 ? -47.337 -10.130 84.600 1.00 60.78 84 SER A N 1
ATOM 619 C CA . SER A 1 84 ? -48.444 -10.211 85.548 1.00 60.78 84 SER A CA 1
ATOM 620 C C . SER A 1 84 ? -48.442 -8.978 86.453 1.00 60.78 84 SER A C 1
ATOM 622 O O . SER A 1 84 ? -47.474 -8.718 87.168 1.00 60.78 84 SER A O 1
ATOM 624 N N . GLU A 1 85 ? -49.532 -8.223 86.400 1.00 58.94 85 GLU A N 1
ATOM 625 C CA . GLU A 1 85 ? -49.838 -7.093 87.274 1.00 58.94 85 GLU A CA 1
ATOM 626 C C . GLU A 1 85 ? -49.822 -7.541 88.756 1.00 58.94 85 GLU A C 1
ATOM 628 O O . GLU A 1 85 ? -50.351 -8.614 89.070 1.00 58.94 85 GLU A O 1
ATOM 633 N N . PRO A 1 86 ? -49.186 -6.792 89.681 1.00 63.66 86 PRO A N 1
ATOM 634 C CA . PRO A 1 86 ? -49.140 -7.169 91.091 1.00 63.66 86 PRO A CA 1
ATOM 635 C C . PRO A 1 86 ? -50.530 -7.028 91.745 1.00 63.66 86 PRO A C 1
ATOM 637 O O . PRO A 1 86 ? -51.281 -6.120 91.386 1.00 63.66 86 PRO A O 1
ATOM 640 N N . PRO A 1 87 ? -50.890 -7.890 92.719 1.00 68.81 87 PRO A N 1
ATOM 641 C CA . PRO A 1 87 ? -52.211 -7.857 93.337 1.00 68.81 87 PRO A CA 1
ATOM 642 C C . PRO A 1 87 ? -52.437 -6.540 94.097 1.00 68.81 87 PRO A C 1
ATOM 644 O O . PRO A 1 87 ? -51.505 -6.041 94.737 1.00 68.81 87 PRO A O 1
ATOM 647 N N . PRO A 1 88 ? -53.664 -5.991 94.091 1.00 63.28 88 PRO A N 1
ATOM 648 C CA . PRO A 1 88 ? -53.985 -4.793 94.852 1.00 63.28 88 PRO A CA 1
ATOM 649 C C . PRO A 1 88 ? -53.817 -5.052 96.354 1.00 63.28 88 PRO A C 1
ATOM 651 O O . PRO A 1 88 ? -54.292 -6.055 96.888 1.00 63.28 88 PRO A O 1
ATOM 654 N N . ALA A 1 89 ? -53.134 -4.125 97.030 1.00 59.78 89 ALA A N 1
ATOM 655 C CA . ALA A 1 89 ? -52.955 -4.129 98.474 1.00 59.78 89 ALA A CA 1
ATOM 656 C C . ALA A 1 89 ? -54.321 -4.154 99.178 1.00 59.78 89 ALA A C 1
ATOM 658 O O . ALA A 1 89 ? -55.138 -3.244 99.028 1.00 59.78 89 ALA A O 1
ATOM 659 N N . GLN A 1 90 ? -54.565 -5.219 99.936 1.00 60.69 90 GLN A N 1
ATOM 660 C CA . GLN A 1 90 ? -55.770 -5.391 100.736 1.00 60.69 90 GLN A CA 1
ATOM 661 C C . GLN A 1 90 ? -55.636 -4.552 102.026 1.00 60.69 90 GLN A C 1
ATOM 663 O O . GLN A 1 90 ? -54.591 -4.628 102.677 1.00 60.69 90 GLN A O 1
ATOM 668 N N . PRO A 1 91 ? -56.632 -3.723 102.394 1.00 52.34 91 PRO A N 1
ATOM 669 C CA . PRO A 1 91 ? -56.540 -2.854 103.561 1.00 52.34 91 PRO A CA 1
ATOM 670 C C . PRO A 1 91 ? -56.741 -3.633 104.866 1.00 52.34 91 PRO A C 1
ATOM 672 O O . PRO A 1 91 ? -57.546 -4.560 104.947 1.00 52.34 91 PRO A O 1
ATOM 675 N N . SER A 1 92 ? -55.989 -3.205 105.873 1.00 51.44 92 SER A N 1
ATOM 676 C CA . SER A 1 92 ? -55.901 -3.704 107.243 1.00 51.44 92 SER A CA 1
ATOM 677 C C . SER A 1 92 ? -57.251 -3.754 107.970 1.00 51.44 92 SER A C 1
ATOM 679 O O . SER A 1 92 ? -57.975 -2.757 107.977 1.00 51.44 92 SER A O 1
ATOM 681 N N . GLN A 1 93 ? -57.524 -4.873 108.648 1.00 45.94 93 GLN A N 1
ATOM 682 C CA . GLN A 1 93 ? -58.472 -5.018 109.762 1.00 45.94 93 GLN A CA 1
ATOM 683 C C . GLN A 1 93 ? -57.836 -5.930 110.812 1.00 45.94 93 GLN A C 1
ATOM 685 O O . GLN A 1 93 ? -57.256 -6.960 110.396 1.00 45.94 93 GLN A O 1
#

pLDDT: mean 75.04, std 13.74, range [45.94, 96.94]

Organism: NCBI:txid1983456

Sequence (93 aa):
MEHRVTALETRLDTVLPTLATKSDISDTKGEMIKWVAGIGIASVTVMITVMGFLFSRIDSPKSGATPTPIIIQVPQAAHVPAPSEPPPAQPSQ

Solvent-accessible surface area (backbone atoms only — not comparable to full-atom values): 6054 Å² total; per-residue (Å²): 118,63,72,61,51,55,54,48,52,53,50,47,66,63,44,59,81,70,48,83,45,78,61,56,57,52,54,50,50,55,52,50,50,53,52,51,52,51,51,51,52,52,50,53,53,50,51,52,51,53,52,53,51,52,52,60,58,68,73,55,71,81,81,80,80,75,82,76,78,84,80,82,80,72,77,76,74,74,84,72,77,75,82,80,77,78,81,79,85,78,83,90,131

Secondary structure (DSSP, 8-state):
-HHHHHHHHHHHHHHGGGS--HHHHHHHHHHHHHHHHHHHHHHHHHHHHHHHHHHHHHT---------------------PPPPPPPPPPPP-

Foldseek 3Di:
DVVVVVVVVVVCVVCVVVPCPPVNVVVVVVVVVVVVVVVVVVVVVVVVVVVVVVVVVVPPPPPDPPPDDDDPPDDPPDPDPDDDDDDDDDDDD